Protein AF-A0A8H4SQF3-F1 (afdb_monomer)

Radius of gyration: 38.72 Å; Cα contacts (8 Å, |Δi|>4): 8; chains: 1; bounding box: 113×71×68 Å

Foldseek 3Di:
DDDDDDDDDPDPDDDDDDDPPPVVDPDDDPVNDPPDDVPPPPPPVQPDPNVRPDPDPVRVVVVVVVVVVVVVVVVVVVVVVVVVVVVCVVVVVVVVVVVPDPDDPPDDDDDDDDD

Structure (mmCIF, N/CA/C/O backbone):
data_AF-A0A8H4SQF3-F1
#
_entry.id   AF-A0A8H4SQF3-F1
#
loop_
_atom_site.group_PDB
_atom_site.id
_atom_site.type_symbol
_atom_site.label_atom_id
_atom_site.label_alt_id
_atom_site.label_comp_id
_atom_site.label_asym_id
_atom_site.label_entity_id
_atom_site.label_seq_id
_atom_site.pdbx_PDB_ins_code
_atom_site.Cartn_x
_atom_site.Cartn_y
_atom_site.Cartn_z
_atom_site.occupancy
_atom_site.B_iso_or_equiv
_atom_site.auth_seq_id
_atom_site.auth_comp_id
_atom_site.auth_asym_id
_atom_site.auth_atom_id
_atom_site.pdbx_PDB_model_num
ATOM 1 N N . MET A 1 1 ? 76.294 11.436 18.274 1.00 46.44 1 MET A N 1
ATOM 2 C CA . MET A 1 1 ? 75.102 11.194 17.430 1.00 46.44 1 MET A CA 1
ATOM 3 C C . MET A 1 1 ? 74.316 12.500 17.372 1.00 46.44 1 MET A C 1
ATOM 5 O O . MET A 1 1 ? 73.921 12.980 18.424 1.00 46.44 1 MET A O 1
ATOM 9 N N . LYS A 1 2 ? 74.222 13.162 16.209 1.00 46.69 2 LYS A N 1
ATOM 10 C CA . LYS A 1 2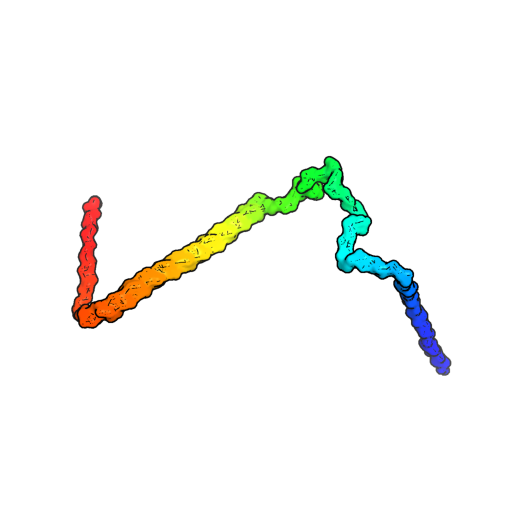 ? 73.543 14.468 16.072 1.00 46.69 2 LYS A CA 1
ATOM 11 C C . LYS A 1 2 ? 72.042 14.238 15.867 1.00 46.69 2 LYS A C 1
ATOM 13 O O . LYS A 1 2 ? 71.669 13.506 14.957 1.00 46.69 2 LYS A O 1
ATOM 18 N N . ALA A 1 3 ? 71.206 14.839 16.712 1.00 54.69 3 ALA A N 1
ATOM 19 C CA . ALA A 1 3 ? 69.753 14.772 16.592 1.00 54.69 3 ALA A CA 1
ATOM 20 C C . ALA A 1 3 ? 69.272 15.653 15.425 1.00 54.69 3 ALA A 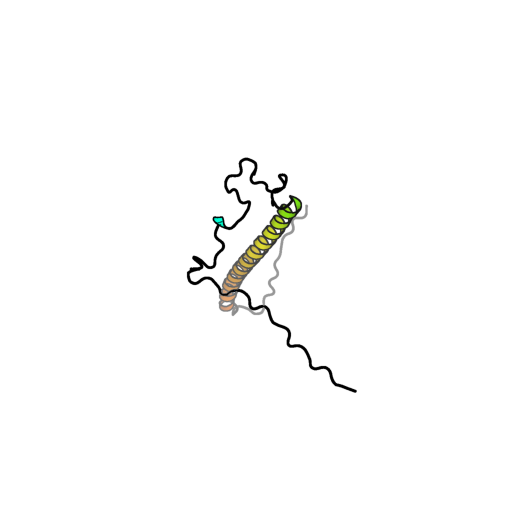C 1
ATOM 22 O O . ALA A 1 3 ? 69.630 16.827 15.340 1.00 54.69 3 ALA A O 1
ATOM 23 N N . VAL A 1 4 ? 68.483 15.072 14.520 1.00 59.03 4 VAL A N 1
ATOM 24 C CA . VAL A 1 4 ? 67.828 15.766 13.403 1.00 59.03 4 VAL A CA 1
ATOM 25 C C . VAL A 1 4 ? 66.557 16.435 13.928 1.00 59.03 4 VAL A C 1
ATOM 27 O O . VAL A 1 4 ? 65.732 15.791 14.572 1.00 59.03 4 VAL A O 1
ATOM 30 N N . SER A 1 5 ? 66.405 17.733 13.677 1.00 59.59 5 SER A N 1
ATOM 31 C CA . SER A 1 5 ? 65.213 18.506 14.031 1.00 59.59 5 SER A CA 1
ATOM 32 C C . SER A 1 5 ? 64.046 18.206 13.073 1.00 59.59 5 SER A C 1
ATOM 34 O O . SER A 1 5 ? 64.266 18.042 11.871 1.00 59.59 5 SER A O 1
ATOM 36 N N . PRO A 1 6 ? 62.789 18.143 13.554 1.00 57.38 6 PRO A N 1
ATOM 37 C CA . PRO A 1 6 ? 61.648 17.864 12.691 1.00 57.38 6 PRO A CA 1
ATOM 38 C C . PRO A 1 6 ? 61.307 19.084 11.824 1.00 57.38 6 PRO A C 1
ATOM 40 O O . PRO A 1 6 ? 61.033 20.178 12.320 1.00 57.38 6 PRO A O 1
ATOM 43 N N . THR A 1 7 ? 61.297 18.893 10.506 1.00 60.94 7 THR A N 1
ATOM 44 C CA . THR A 1 7 ? 60.885 19.906 9.530 1.00 60.94 7 THR A CA 1
ATOM 45 C C . THR A 1 7 ? 59.388 20.191 9.660 1.00 60.94 7 THR A C 1
ATOM 47 O O . THR A 1 7 ? 58.552 19.303 9.482 1.00 60.94 7 THR A O 1
ATOM 50 N N . LYS A 1 8 ? 59.038 21.444 9.960 1.00 57.16 8 LYS A N 1
ATOM 51 C CA . LYS A 1 8 ? 57.658 21.921 10.116 1.00 57.16 8 LYS A CA 1
ATOM 52 C C . LYS A 1 8 ? 56.911 21.798 8.780 1.00 57.16 8 LYS A C 1
ATOM 54 O O . LYS A 1 8 ? 57.189 22.539 7.841 1.00 57.16 8 LYS A O 1
ATOM 59 N N . SER A 1 9 ? 55.971 20.856 8.694 1.00 63.41 9 SER A N 1
ATOM 60 C CA . SER A 1 9 ? 55.082 20.688 7.537 1.00 63.41 9 SER A CA 1
ATOM 61 C C . SER A 1 9 ? 54.332 21.998 7.249 1.00 63.41 9 SER A C 1
ATOM 63 O O . SER A 1 9 ? 53.559 22.486 8.079 1.00 63.41 9 SER A O 1
ATOM 65 N N . ARG A 1 10 ? 54.585 22.597 6.076 1.00 64.88 10 ARG A N 1
ATOM 66 C CA . ARG A 1 10 ? 53.831 23.747 5.556 1.00 64.88 10 ARG A CA 1
ATOM 67 C C . ARG A 1 10 ? 52.421 23.275 5.208 1.00 64.88 10 ARG A C 1
ATOM 69 O O . ARG A 1 10 ? 52.194 22.756 4.118 1.00 64.88 10 ARG A O 1
ATOM 76 N N . ARG A 1 11 ? 51.466 23.491 6.116 1.00 65.88 11 ARG A N 1
ATOM 77 C CA . ARG A 1 11 ? 50.035 23.416 5.791 1.00 65.88 11 ARG A CA 1
ATOM 78 C C . ARG A 1 11 ? 49.769 24.397 4.647 1.00 65.88 11 ARG A C 1
ATOM 80 O O . ARG A 1 11 ? 49.956 25.600 4.824 1.00 65.88 11 ARG A O 1
ATOM 87 N N . LYS A 1 12 ? 49.395 23.892 3.468 1.00 65.25 12 LYS A N 1
ATOM 88 C CA . LYS A 1 12 ? 48.887 24.745 2.390 1.00 65.25 12 LYS A CA 1
ATOM 89 C C . LYS A 1 12 ? 47.548 25.305 2.868 1.00 65.25 12 LYS A C 1
ATOM 91 O O . LYS A 1 12 ? 46.601 24.547 3.033 1.00 65.25 12 LYS A O 1
ATOM 96 N N . GLN A 1 13 ? 47.518 26.597 3.176 1.00 68.88 13 GLN A N 1
ATOM 97 C CA . GLN A 1 13 ? 46.281 27.308 3.479 1.00 68.88 13 GLN A CA 1
ATOM 98 C C . GLN A 1 13 ? 45.498 27.441 2.171 1.00 68.88 13 GLN A C 1
ATOM 100 O O . GLN A 1 13 ? 46.072 27.828 1.150 1.00 68.88 13 GLN A O 1
ATOM 105 N N . SER A 1 14 ? 44.226 27.053 2.188 1.00 67.31 14 SER A N 1
ATOM 106 C CA . SER A 1 14 ? 43.300 27.283 1.079 1.00 67.31 14 SER A CA 1
ATOM 107 C C . SER A 1 14 ? 43.188 28.787 0.792 1.00 67.31 14 SER A C 1
ATOM 109 O O . SER A 1 14 ? 43.298 29.586 1.727 1.00 67.31 14 SER A O 1
ATOM 111 N N . PRO A 1 15 ? 43.008 29.193 -0.478 1.00 73.44 15 PRO A N 1
ATOM 112 C CA . PRO A 1 15 ? 42.844 30.600 -0.819 1.00 73.44 15 PRO A CA 1
ATOM 113 C C . PRO A 1 15 ? 41.616 31.185 -0.101 1.00 73.44 15 PRO A C 1
ATOM 115 O O . PRO A 1 15 ? 40.633 30.463 0.096 1.00 73.44 15 PRO A O 1
ATOM 118 N N . PRO A 1 16 ? 41.669 32.463 0.313 1.00 69.00 16 PRO A N 1
ATOM 119 C CA . PRO A 1 16 ? 40.549 33.105 0.983 1.00 69.00 16 PRO A CA 1
ATOM 120 C C . PRO A 1 16 ? 39.329 33.166 0.047 1.00 69.00 16 PRO A C 1
ATOM 122 O O . PRO A 1 16 ? 39.502 33.318 -1.169 1.00 69.00 16 PRO A O 1
ATOM 125 N N . PRO A 1 17 ? 38.104 33.029 0.584 1.00 64.31 17 PRO A N 1
ATOM 126 C CA . PRO A 1 17 ? 36.890 33.226 -0.198 1.00 64.31 17 PRO A CA 1
ATOM 127 C C . PRO A 1 17 ? 36.882 34.645 -0.779 1.00 64.31 17 PRO A C 1
ATOM 129 O O . PRO A 1 17 ? 37.356 35.585 -0.144 1.00 64.31 17 PRO A O 1
ATOM 132 N N . LYS A 1 18 ? 36.401 34.793 -2.016 1.00 69.94 18 LYS A N 1
ATOM 133 C CA . LYS A 1 18 ? 36.362 36.090 -2.697 1.00 69.94 18 LYS A CA 1
ATOM 134 C C . LYS A 1 18 ? 35.345 36.994 -1.997 1.00 69.94 18 LYS A C 1
ATOM 136 O O . LYS A 1 18 ? 34.173 36.629 -1.902 1.00 69.94 18 LYS A O 1
ATOM 141 N N . ASP A 1 19 ? 35.793 38.159 -1.537 1.00 59.69 19 ASP A N 1
ATOM 142 C CA . ASP A 1 19 ? 34.923 39.204 -0.998 1.00 59.69 19 ASP A CA 1
ATOM 143 C C . ASP A 1 19 ? 33.901 39.601 -2.073 1.00 59.69 19 ASP A C 1
ATOM 145 O O . ASP A 1 19 ? 34.266 40.114 -3.131 1.00 59.69 19 ASP A O 1
ATOM 149 N N . GLY A 1 20 ? 32.627 39.288 -1.830 1.00 56.91 20 GLY A N 1
ATOM 150 C CA . GLY A 1 20 ? 31.528 39.520 -2.773 1.00 56.91 20 GLY A CA 1
ATOM 151 C C . GLY A 1 20 ? 30.778 38.267 -3.226 1.00 56.91 20 GLY A C 1
ATOM 152 O O . GLY A 1 20 ? 29.819 38.398 -3.977 1.00 56.91 20 GLY A O 1
ATOM 153 N N . ALA A 1 21 ? 31.150 37.068 -2.763 1.00 58.06 21 ALA A N 1
ATOM 154 C CA . ALA A 1 21 ? 30.281 35.900 -2.886 1.00 58.06 21 ALA A CA 1
ATOM 155 C C . ALA A 1 21 ? 29.101 36.041 -1.910 1.00 58.06 21 ALA A C 1
ATOM 157 O O . ALA A 1 21 ? 29.087 35.460 -0.824 1.00 58.06 21 ALA A O 1
ATOM 158 N N . THR A 1 22 ? 28.112 36.855 -2.276 1.00 60.66 22 THR A N 1
ATOM 159 C CA . THR A 1 22 ? 26.746 36.635 -1.820 1.00 60.66 22 THR A CA 1
ATOM 160 C C . THR A 1 22 ? 26.398 35.222 -2.264 1.00 60.66 22 THR A C 1
ATOM 162 O O . THR A 1 22 ? 26.188 34.967 -3.445 1.00 60.66 22 THR A O 1
ATOM 165 N N . PHE A 1 23 ? 26.425 34.268 -1.332 1.00 61.34 23 PHE A N 1
ATOM 166 C CA . PHE A 1 23 ? 25.736 32.997 -1.515 1.00 61.34 23 PHE A CA 1
ATOM 167 C C . PHE A 1 23 ? 24.249 33.351 -1.574 1.00 61.34 23 PHE A C 1
ATOM 169 O O . PHE A 1 23 ? 23.558 33.355 -0.553 1.00 61.34 23 PHE A O 1
ATOM 176 N N . GLU A 1 24 ? 23.800 33.826 -2.735 1.00 64.75 24 GLU A N 1
ATOM 177 C CA . GLU A 1 24 ? 22.398 34.072 -2.999 1.00 64.75 24 GLU A CA 1
ATOM 178 C C . GLU A 1 24 ? 21.729 32.710 -2.924 1.00 64.75 24 GLU A C 1
ATOM 180 O O . GLU A 1 24 ? 21.852 31.889 -3.820 1.00 64.75 24 GLU A O 1
ATOM 185 N N . SER A 1 25 ? 21.097 32.469 -1.778 1.00 66.38 25 SER A N 1
ATOM 186 C CA . SER A 1 25 ? 20.443 31.230 -1.371 1.00 66.38 25 SER A CA 1
ATOM 187 C C . SER A 1 25 ? 21.373 30.078 -0.945 1.00 66.38 25 SER A C 1
ATOM 189 O O . SER A 1 25 ? 22.357 29.719 -1.577 1.00 66.38 25 SER A O 1
ATOM 191 N N . LEU A 1 26 ? 21.039 29.480 0.203 1.00 77.31 26 LEU A N 1
ATOM 192 C CA . LEU A 1 26 ? 21.687 28.282 0.759 1.00 77.31 26 LEU A CA 1
ATOM 193 C C . LEU A 1 26 ? 21.117 26.988 0.144 1.00 77.31 26 LEU A C 1
ATOM 195 O O . LEU A 1 26 ? 21.243 25.902 0.711 1.00 77.31 26 LEU A O 1
ATOM 199 N N . THR A 1 27 ? 20.403 27.133 -0.966 1.00 80.38 27 THR A N 1
ATOM 200 C CA . THR A 1 27 ? 19.692 26.085 -1.688 1.00 80.38 27 THR A CA 1
ATOM 201 C C . THR A 1 27 ? 20.337 25.930 -3.051 1.00 80.38 27 THR A C 1
ATOM 203 O O . THR A 1 27 ? 20.832 26.901 -3.604 1.00 80.38 27 THR A O 1
ATOM 206 N N . TRP A 1 28 ? 20.338 24.710 -3.578 1.00 82.50 28 TRP A N 1
ATOM 207 C CA . TRP A 1 28 ? 20.844 24.450 -4.921 1.00 82.50 28 TRP A CA 1
ATOM 208 C C . TRP A 1 28 ? 19.989 25.202 -5.944 1.00 82.50 28 TRP A C 1
ATOM 210 O O . TRP A 1 28 ? 18.763 25.068 -5.916 1.00 82.50 28 TRP A O 1
ATOM 220 N N . ASP A 1 29 ? 20.634 25.982 -6.808 1.00 81.06 29 ASP A N 1
ATOM 221 C CA . ASP A 1 29 ? 19.986 26.654 -7.935 1.00 81.06 29 ASP A CA 1
ATOM 222 C C . ASP A 1 29 ? 19.851 25.668 -9.114 1.00 81.06 29 ASP A C 1
ATOM 224 O O . ASP A 1 29 ? 20.699 24.796 -9.321 1.00 81.06 29 ASP A O 1
ATOM 228 N N . GLU A 1 30 ? 18.773 25.774 -9.892 1.00 74.19 30 GLU A N 1
ATOM 229 C CA . GLU A 1 30 ? 18.528 24.901 -11.050 1.00 74.19 30 GLU A CA 1
ATOM 230 C C . GLU A 1 30 ? 19.616 25.059 -12.122 1.00 74.19 30 GLU A C 1
ATOM 232 O O . GLU A 1 30 ? 19.979 24.089 -12.788 1.00 74.1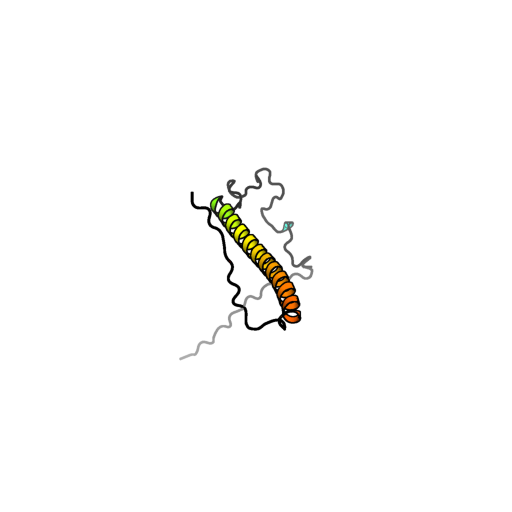9 30 GLU A O 1
ATOM 237 N N . SER A 1 31 ? 20.194 26.258 -12.238 1.00 77.94 31 SER A N 1
ATOM 238 C CA . SER A 1 31 ? 21.289 26.556 -13.167 1.00 77.94 31 SER A CA 1
ATOM 239 C C . SER A 1 31 ? 22.621 25.883 -12.801 1.00 77.94 31 SER A C 1
ATOM 241 O O . SER A 1 31 ? 23.504 25.758 -13.653 1.00 77.94 31 SER A O 1
ATOM 243 N N . GLU A 1 32 ? 22.767 25.403 -11.563 1.00 80.19 32 GLU A N 1
ATOM 244 C CA . GLU A 1 32 ? 23.955 24.687 -11.087 1.00 80.19 32 GLU A CA 1
ATOM 245 C C . GLU A 1 32 ? 23.913 23.181 -11.407 1.00 80.19 32 GLU A C 1
ATOM 247 O O . GLU A 1 32 ? 24.943 22.498 -11.356 1.00 80.19 32 GLU A O 1
ATOM 252 N N . ILE A 1 33 ? 22.748 22.635 -11.778 1.00 78.38 33 ILE A N 1
ATOM 253 C CA . ILE A 1 33 ? 22.609 21.217 -12.120 1.00 78.38 33 ILE A CA 1
ATOM 254 C C . ILE A 1 33 ? 23.090 20.988 -13.557 1.00 78.38 33 ILE A C 1
ATOM 256 O O . ILE A 1 33 ? 22.384 21.199 -14.541 1.00 78.38 33 ILE A O 1
ATOM 260 N N . THR A 1 34 ? 24.319 20.491 -13.690 1.00 80.56 34 THR A N 1
ATOM 261 C CA . THR A 1 34 ? 24.859 20.081 -14.992 1.00 80.56 34 THR A CA 1
ATOM 262 C C . THR A 1 34 ? 24.091 18.868 -15.531 1.00 80.56 34 THR A C 1
ATOM 264 O O . THR A 1 34 ? 24.061 17.821 -14.887 1.00 80.56 34 THR A O 1
ATOM 267 N N . GLY A 1 35 ? 23.523 18.988 -16.735 1.00 73.62 35 GLY A N 1
ATOM 268 C CA . GLY A 1 35 ? 22.864 17.880 -17.440 1.00 73.62 35 GLY A CA 1
ATOM 269 C C . GLY A 1 35 ? 21.368 17.715 -17.159 1.00 73.62 35 GLY A C 1
ATOM 270 O O . GLY A 1 35 ? 20.821 16.667 -17.488 1.00 73.62 35 GLY A O 1
ATOM 271 N N . HIS A 1 36 ? 20.710 18.714 -16.566 1.00 69.44 36 HIS A N 1
ATOM 272 C CA . HIS A 1 36 ? 19.252 18.749 -16.475 1.00 69.44 36 HIS A CA 1
ATOM 273 C C . HIS A 1 36 ? 18.670 19.576 -17.623 1.00 69.44 36 HIS A C 1
ATOM 275 O O . HIS A 1 36 ? 18.918 20.775 -17.718 1.00 69.44 36 HIS A O 1
ATOM 281 N N . ASP A 1 37 ? 17.897 18.928 -18.488 1.00 72.25 37 ASP A N 1
ATOM 282 C CA . ASP A 1 37 ? 17.011 19.594 -19.434 1.00 72.25 37 ASP A CA 1
ATOM 283 C C . ASP A 1 37 ? 15.579 19.304 -18.983 1.00 72.25 37 ASP A C 1
ATOM 285 O O . ASP A 1 37 ? 15.102 18.173 -19.058 1.00 72.25 37 ASP A O 1
ATOM 289 N N . SER A 1 38 ? 14.902 20.317 -18.443 1.00 71.31 38 SER A N 1
ATOM 290 C CA . SER A 1 38 ? 13.530 20.173 -17.947 1.00 71.31 38 SER A CA 1
ATOM 291 C C . SER A 1 38 ? 12.526 19.881 -19.069 1.00 71.31 38 SER A C 1
ATOM 293 O O . SER A 1 38 ? 11.380 19.539 -18.784 1.00 71.31 38 SER A O 1
ATOM 295 N N . THR A 1 39 ? 12.937 20.031 -20.334 1.00 70.69 39 THR A N 1
ATOM 296 C CA . THR A 1 39 ? 12.113 19.770 -21.520 1.00 70.69 39 THR A CA 1
ATOM 297 C C . THR A 1 39 ? 12.852 18.876 -22.521 1.00 70.69 39 THR A C 1
ATOM 299 O O . THR A 1 39 ? 12.751 19.103 -23.726 1.00 70.69 39 THR A O 1
ATOM 302 N N . ASP A 1 40 ? 13.597 17.868 -22.049 1.00 73.81 40 ASP A N 1
ATOM 303 C CA . ASP A 1 40 ? 14.275 16.922 -22.943 1.00 73.81 40 ASP A CA 1
ATOM 304 C C . ASP A 1 40 ? 13.241 16.191 -23.830 1.00 73.81 40 ASP A C 1
ATOM 306 O O . ASP A 1 40 ? 12.411 15.435 -23.320 1.00 73.81 40 ASP A O 1
ATOM 310 N N . PRO A 1 41 ? 13.268 16.372 -25.165 1.00 75.00 41 PRO A N 1
ATOM 311 C CA . PRO A 1 41 ? 12.336 15.708 -26.075 1.00 75.00 41 PRO A CA 1
ATOM 312 C C . PRO A 1 41 ? 12.554 14.190 -26.175 1.00 75.00 41 PRO A C 1
ATOM 314 O O . PRO A 1 41 ? 11.707 13.496 -26.742 1.00 75.00 41 PRO A O 1
ATOM 317 N N . ASN A 1 42 ? 13.679 13.675 -25.669 1.00 67.75 42 ASN A N 1
ATOM 318 C CA . ASN A 1 42 ? 13.970 12.244 -25.582 1.00 67.75 42 ASN A CA 1
ATOM 319 C C . ASN A 1 42 ? 13.635 11.651 -24.205 1.00 67.75 42 ASN A C 1
ATOM 321 O O . ASN A 1 42 ? 13.656 10.426 -24.069 1.00 67.75 42 ASN A O 1
ATOM 325 N N . ASP A 1 43 ? 13.328 12.482 -23.203 1.00 70.50 43 ASP A N 1
ATOM 326 C CA . ASP A 1 43 ? 12.833 12.025 -21.908 1.00 70.50 43 ASP A CA 1
ATOM 327 C C . ASP A 1 43 ? 11.336 11.727 -22.038 1.00 70.50 43 ASP A C 1
ATOM 329 O O . ASP A 1 43 ? 10.476 12.608 -22.051 1.00 70.50 43 ASP A O 1
ATOM 333 N N . ASP A 1 44 ? 11.009 10.442 -22.160 1.00 70.06 44 ASP A N 1
ATOM 334 C CA . ASP A 1 44 ? 9.633 9.950 -22.225 1.00 70.06 44 ASP A CA 1
ATOM 335 C C . ASP A 1 44 ? 8.881 10.097 -20.885 1.00 70.06 44 ASP A C 1
ATOM 337 O O . ASP A 1 44 ? 7.707 9.723 -20.779 1.00 70.06 44 ASP A O 1
ATOM 341 N N . GLY A 1 45 ? 9.539 10.633 -19.847 1.00 69.69 45 GLY A N 1
ATOM 342 C CA . GLY A 1 45 ? 9.008 10.763 -18.495 1.00 69.69 45 GLY A CA 1
ATOM 343 C C . GLY A 1 45 ? 8.883 9.417 -17.775 1.00 69.69 45 GLY A C 1
ATOM 344 O O . GLY A 1 45 ? 8.306 9.341 -16.684 1.00 69.69 45 GLY A O 1
ATOM 345 N N . TYR A 1 46 ? 9.407 8.340 -18.371 1.00 66.00 46 TYR A N 1
ATOM 346 C CA . TYR A 1 46 ? 9.488 7.009 -17.783 1.00 66.00 46 TYR A CA 1
ATOM 347 C C . TYR A 1 46 ? 10.897 6.704 -17.245 1.00 66.00 46 TYR A C 1
ATOM 349 O O . TYR A 1 46 ? 11.095 5.644 -16.666 1.00 66.00 46 TYR A O 1
ATOM 357 N N . GLY A 1 47 ? 11.863 7.623 -17.309 1.00 66.56 47 GLY A N 1
ATOM 358 C CA . GLY A 1 47 ? 13.190 7.437 -16.709 1.00 66.56 47 GLY A CA 1
ATOM 359 C C . GLY A 1 47 ? 14.103 6.490 -17.498 1.00 66.56 47 GLY A C 1
ATOM 360 O O . GLY A 1 47 ? 13.864 6.192 -18.665 1.00 66.56 47 GLY A O 1
ATOM 361 N N . ILE A 1 48 ? 15.191 6.017 -16.870 1.00 58.25 48 ILE A N 1
ATOM 362 C CA . ILE A 1 48 ? 16.249 5.242 -17.547 1.00 58.25 48 ILE A CA 1
ATOM 363 C C . ILE A 1 48 ? 15.649 4.017 -18.273 1.00 58.25 48 ILE A C 1
ATOM 365 O O . ILE A 1 48 ? 15.163 3.075 -17.644 1.00 58.25 48 ILE A O 1
ATOM 369 N N . ASN A 1 49 ? 15.729 4.022 -19.609 1.00 57.97 49 ASN A N 1
ATOM 370 C CA . ASN A 1 49 ? 15.298 2.952 -20.523 1.00 57.97 49 ASN A CA 1
ATOM 371 C C . ASN A 1 49 ? 13.790 2.606 -20.499 1.00 57.97 49 ASN A C 1
ATOM 373 O O . ASN A 1 49 ? 13.430 1.452 -20.740 1.00 57.97 49 ASN A O 1
ATOM 377 N N . GLY A 1 50 ? 12.903 3.553 -20.173 1.00 59.28 50 GLY A N 1
ATOM 378 C CA . GLY A 1 50 ? 11.452 3.311 -20.137 1.00 59.28 50 GLY A CA 1
ATOM 379 C C . GLY A 1 50 ? 10.982 2.468 -18.939 1.00 59.28 50 GLY A C 1
ATOM 380 O O . GLY A 1 50 ? 9.801 2.118 -18.827 1.00 59.28 50 GLY A O 1
ATOM 381 N N . ILE A 1 51 ? 11.885 2.145 -18.005 1.00 59.62 51 ILE A N 1
ATOM 382 C CA . ILE A 1 51 ? 11.534 1.557 -16.712 1.00 59.62 51 ILE A CA 1
ATOM 383 C C . ILE A 1 51 ? 11.177 2.708 -15.778 1.00 59.62 51 ILE A C 1
ATOM 385 O O . ILE A 1 51 ? 11.976 3.144 -14.948 1.00 59.62 51 ILE A O 1
ATOM 389 N N . GLY A 1 52 ? 9.926 3.163 -15.904 1.00 56.84 52 GLY A N 1
ATOM 390 C CA . GLY A 1 52 ? 9.313 4.060 -14.930 1.00 56.84 52 GLY A CA 1
ATOM 391 C C . GLY A 1 52 ? 9.576 3.523 -13.538 1.00 56.84 52 GLY A C 1
ATOM 392 O O . GLY A 1 52 ? 9.397 2.326 -13.304 1.00 56.84 52 GLY A O 1
ATOM 393 N N . PHE A 1 53 ? 9.934 4.389 -12.590 1.00 64.69 53 PHE A N 1
ATOM 394 C CA . PHE A 1 53 ? 9.989 4.064 -11.160 1.00 64.69 53 PHE A CA 1
ATOM 395 C C . PHE A 1 53 ? 8.566 3.817 -10.605 1.00 64.69 53 PHE A C 1
ATOM 397 O O . PHE A 1 53 ? 8.144 4.341 -9.577 1.00 64.69 53 PHE A O 1
ATOM 404 N N . ARG A 1 54 ? 7.757 3.040 -11.328 1.00 68.75 54 ARG A N 1
ATOM 405 C CA . ARG A 1 54 ? 6.485 2.505 -10.890 1.00 68.75 54 ARG A CA 1
ATOM 406 C C . ARG A 1 54 ? 6.804 1.249 -10.088 1.00 68.75 54 ARG A C 1
ATOM 408 O O . ARG A 1 54 ? 7.617 0.433 -10.524 1.00 68.75 54 ARG A O 1
ATOM 415 N N . PRO A 1 55 ? 6.180 1.061 -8.916 1.00 72.56 55 PRO A N 1
ATOM 416 C CA . PRO A 1 55 ? 6.307 -0.199 -8.209 1.00 72.56 55 PRO A CA 1
ATOM 417 C C . PRO A 1 55 ? 5.923 -1.329 -9.166 1.00 72.56 55 PRO A C 1
ATOM 419 O O . PRO A 1 55 ? 4.869 -1.266 -9.803 1.00 72.56 55 PRO A O 1
ATOM 422 N N . THR A 1 56 ? 6.770 -2.356 -9.257 1.00 84.50 56 THR A N 1
ATOM 423 C CA . THR A 1 56 ? 6.463 -3.585 -9.996 1.00 84.50 56 THR A CA 1
ATOM 424 C C . THR A 1 56 ? 5.064 -4.064 -9.613 1.00 84.50 56 THR A C 1
ATOM 426 O O . THR A 1 56 ? 4.654 -3.883 -8.464 1.00 84.50 56 THR A O 1
ATOM 429 N N . ALA A 1 57 ? 4.328 -4.704 -10.525 1.00 83.69 57 ALA A N 1
ATOM 430 C CA . ALA A 1 57 ? 2.954 -5.149 -10.263 1.00 83.69 57 ALA A CA 1
ATOM 431 C C . ALA A 1 57 ? 2.807 -5.905 -8.923 1.00 83.69 57 ALA A C 1
ATOM 433 O O . ALA A 1 57 ? 1.870 -5.656 -8.165 1.00 83.69 57 ALA A O 1
ATOM 434 N N . ALA A 1 58 ? 3.795 -6.738 -8.573 1.00 85.75 58 ALA A N 1
ATOM 435 C CA . ALA A 1 58 ? 3.872 -7.419 -7.281 1.00 85.75 58 ALA A CA 1
ATOM 436 C C . ALA A 1 58 ? 3.946 -6.454 -6.078 1.00 85.75 58 ALA A C 1
ATOM 438 O O . ALA A 1 58 ? 3.228 -6.624 -5.094 1.00 85.75 58 ALA A O 1
ATOM 439 N N . ILE A 1 59 ? 4.773 -5.409 -6.164 1.00 86.12 59 ILE A N 1
ATOM 440 C CA . ILE A 1 59 ? 4.934 -4.382 -5.123 1.00 86.12 59 ILE A CA 1
ATOM 441 C C . ILE A 1 59 ? 3.662 -3.534 -5.003 1.00 86.12 59 ILE A C 1
ATOM 443 O O . ILE A 1 59 ? 3.215 -3.240 -3.893 1.00 86.12 59 ILE A O 1
ATOM 447 N N . ALA A 1 60 ? 3.049 -3.158 -6.128 1.00 87.06 60 ALA A N 1
ATOM 448 C CA . ALA A 1 60 ? 1.789 -2.417 -6.135 1.00 87.06 60 ALA A CA 1
ATOM 449 C C . ALA A 1 60 ? 0.664 -3.221 -5.459 1.00 87.06 60 ALA A C 1
ATOM 451 O O . ALA A 1 60 ? -0.066 -2.693 -4.614 1.00 87.06 60 ALA A O 1
ATOM 452 N N . TRP A 1 61 ? 0.573 -4.518 -5.766 1.00 91.94 61 TRP A N 1
ATOM 453 C CA . TRP A 1 61 ? -0.397 -5.421 -5.154 1.00 91.94 61 TRP A CA 1
ATOM 454 C C . TRP A 1 61 ? -0.148 -5.611 -3.653 1.00 91.94 61 TRP A C 1
ATOM 456 O O . TRP A 1 61 ? -1.077 -5.467 -2.855 1.00 91.94 61 TRP A O 1
ATOM 466 N N . ALA A 1 62 ? 1.106 -5.827 -3.243 1.00 94.06 62 ALA A N 1
ATOM 467 C CA . ALA A 1 62 ? 1.479 -5.954 -1.834 1.00 94.06 62 ALA A CA 1
ATOM 468 C C . ALA A 1 62 ? 1.112 -4.700 -1.018 1.00 94.06 62 ALA A C 1
ATOM 470 O O . ALA A 1 62 ? 0.540 -4.806 0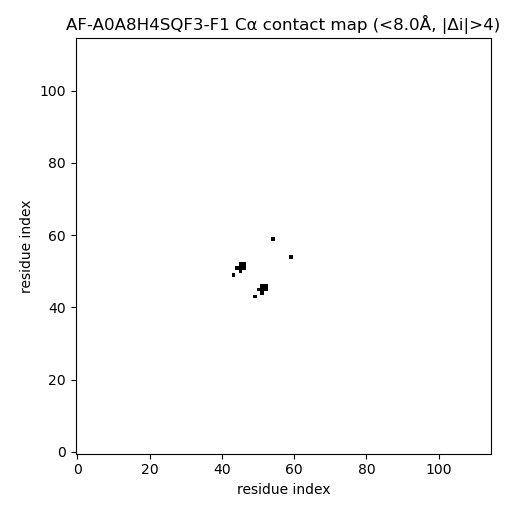.070 1.00 94.06 62 ALA A O 1
ATOM 471 N N . ARG A 1 63 ? 1.359 -3.502 -1.568 1.00 93.19 63 ARG A N 1
ATOM 472 C CA . ARG A 1 63 ? 0.948 -2.228 -0.951 1.00 93.19 63 ARG A CA 1
ATOM 473 C C . ARG A 1 63 ? -0.571 -2.110 -0.826 1.00 93.19 63 ARG A C 1
ATOM 475 O O . ARG A 1 63 ? -1.065 -1.635 0.196 1.00 93.19 63 ARG A O 1
ATOM 482 N N . SER A 1 64 ? -1.319 -2.561 -1.834 1.00 91.56 64 SER A N 1
ATOM 483 C CA . SER A 1 64 ? -2.786 -2.564 -1.794 1.00 91.56 64 SER A CA 1
ATOM 484 C C . SER A 1 64 ? -3.323 -3.490 -0.697 1.00 91.56 64 SER A C 1
ATOM 486 O O . SER A 1 64 ? -4.179 -3.086 0.089 1.00 91.56 64 SER A O 1
ATOM 488 N N . GLN A 1 65 ? -2.750 -4.690 -0.559 1.00 95.06 65 GLN A N 1
ATOM 489 C CA . GLN A 1 65 ? -3.099 -5.635 0.507 1.00 95.06 65 GLN A CA 1
ATOM 490 C C . GLN A 1 65 ? -2.829 -5.065 1.906 1.00 95.06 65 GLN A C 1
ATOM 492 O O . GLN A 1 65 ? -3.682 -5.150 2.789 1.00 95.06 65 GLN A O 1
ATOM 497 N N . GLN A 1 66 ? -1.672 -4.433 2.119 1.00 94.62 66 GLN A N 1
ATOM 498 C CA . GLN A 1 66 ? -1.358 -3.779 3.395 1.00 94.62 66 GLN A CA 1
ATOM 499 C C . GLN A 1 66 ? -2.335 -2.641 3.712 1.00 94.62 66 GLN A C 1
ATOM 501 O O . GLN A 1 66 ? -2.812 -2.535 4.842 1.00 94.62 66 GLN A O 1
ATOM 506 N N . ARG A 1 67 ? -2.692 -1.830 2.708 1.00 95.56 67 ARG A N 1
ATOM 507 C CA . ARG A 1 67 ? -3.689 -0.764 2.864 1.00 95.56 67 ARG A CA 1
ATOM 508 C C . ARG A 1 67 ? -5.060 -1.325 3.246 1.00 95.56 67 ARG A C 1
ATOM 510 O O . ARG A 1 67 ? -5.695 -0.797 4.153 1.00 95.56 67 ARG A O 1
ATOM 517 N N . GLN A 1 68 ? -5.508 -2.397 2.592 1.00 95.31 68 GLN A N 1
ATOM 518 C CA . GLN A 1 68 ? -6.773 -3.058 2.931 1.00 95.31 68 GLN A CA 1
ATOM 519 C C . GLN A 1 68 ? -6.783 -3.550 4.383 1.00 95.31 68 GLN A C 1
ATOM 521 O O . GLN A 1 68 ? -7.768 -3.324 5.086 1.00 95.31 68 GLN A O 1
ATOM 526 N N . LYS A 1 69 ? -5.679 -4.150 4.853 1.00 95.94 69 LYS A N 1
ATOM 527 C CA . LYS A 1 69 ? -5.531 -4.587 6.250 1.00 95.94 69 LYS A CA 1
ATOM 528 C C . LYS A 1 69 ? -5.636 -3.420 7.231 1.00 95.94 69 LYS A C 1
ATOM 530 O O . LYS A 1 69 ? -6.461 -3.483 8.135 1.00 95.94 69 LYS A O 1
ATOM 535 N N . GLN A 1 70 ? -4.900 -2.328 7.004 1.00 95.00 70 GLN A N 1
ATOM 536 C CA . GLN A 1 70 ? -4.971 -1.140 7.867 1.00 95.00 70 GLN A CA 1
ATOM 537 C C . GLN A 1 70 ? -6.386 -0.559 7.946 1.00 95.00 70 GLN A C 1
ATOM 539 O O . GLN A 1 70 ? -6.881 -0.254 9.030 1.00 95.00 70 GLN A O 1
ATOM 544 N N . VAL A 1 71 ? -7.067 -0.430 6.804 1.00 95.81 71 VAL A N 1
ATOM 545 C CA . VAL A 1 71 ? -8.437 0.097 6.769 1.00 95.81 71 VAL A CA 1
ATOM 546 C C . VAL A 1 71 ? -9.405 -0.843 7.491 1.00 95.81 71 VAL A C 1
ATOM 548 O O . VAL A 1 71 ? -10.286 -0.375 8.209 1.00 95.81 71 VAL A O 1
ATOM 551 N N . ALA A 1 72 ? -9.255 -2.158 7.326 1.00 95.69 72 ALA A N 1
ATOM 552 C CA . ALA A 1 72 ? -10.082 -3.140 8.019 1.00 95.69 72 ALA A CA 1
ATOM 553 C C . ALA A 1 72 ? -9.875 -3.094 9.542 1.00 95.69 72 ALA A C 1
ATOM 555 O O . ALA A 1 72 ? -10.851 -3.103 10.291 1.00 95.69 72 ALA A O 1
ATOM 556 N N . GLU A 1 73 ? -8.627 -2.992 10.003 1.00 94.25 73 GLU A N 1
ATOM 557 C CA . GLU A 1 73 ? -8.287 -2.846 11.422 1.00 94.25 73 GLU A CA 1
ATOM 558 C C . GLU A 1 73 ? -8.874 -1.565 12.022 1.00 94.25 73 GLU A C 1
ATOM 560 O O . GLU A 1 73 ? -9.495 -1.610 13.086 1.00 94.25 73 GLU A O 1
ATOM 565 N N . TRP A 1 74 ? -8.742 -0.438 11.317 1.00 93.81 74 TRP A N 1
ATOM 566 C CA . TRP A 1 74 ? -9.321 0.838 11.735 1.00 93.81 74 TRP A CA 1
ATOM 567 C C . TRP A 1 74 ? -10.849 0.758 11.852 1.00 93.81 74 TRP A C 1
ATOM 569 O O . TRP A 1 74 ? -11.405 1.079 12.903 1.00 93.81 74 TRP A O 1
ATOM 579 N N . LYS A 1 75 ? -11.525 0.217 10.828 1.00 93.12 75 LYS A N 1
ATOM 580 C CA . LYS A 1 75 ? -12.981 -0.001 10.854 1.00 93.12 75 LYS A CA 1
ATOM 581 C C . LYS A 1 75 ? -13.412 -0.937 11.980 1.00 93.12 75 LYS A C 1
ATOM 583 O O . LYS A 1 75 ? -14.476 -0.749 12.561 1.00 93.12 75 LYS A O 1
ATOM 588 N N . ASN A 1 76 ? -12.620 -1.963 12.291 1.00 92.44 76 ASN A N 1
ATOM 589 C CA . ASN A 1 76 ? -12.934 -2.886 13.379 1.00 92.44 76 ASN A CA 1
ATOM 590 C C . ASN A 1 76 ? -12.845 -2.188 14.742 1.00 92.44 76 ASN A C 1
ATOM 592 O O . ASN A 1 76 ? -13.733 -2.368 15.574 1.00 92.44 76 ASN A O 1
ATOM 596 N N . ARG A 1 77 ? -11.832 -1.336 14.948 1.00 90.44 77 ARG A N 1
ATOM 597 C CA . ARG A 1 77 ? -11.711 -0.519 16.163 1.00 90.44 77 ARG A CA 1
ATOM 598 C C . ARG A 1 77 ? -12.926 0.390 16.344 1.00 90.44 77 ARG A C 1
ATOM 600 O O . ARG A 1 77 ? -13.591 0.305 17.372 1.00 90.44 77 ARG A O 1
ATOM 607 N N . GLU A 1 78 ? -13.290 1.139 15.308 1.00 91.62 78 GLU A N 1
ATOM 608 C CA . GLU A 1 78 ? -14.464 2.018 15.332 1.00 91.62 78 GLU A CA 1
ATOM 609 C C . GLU A 1 78 ? -15.767 1.226 15.570 1.00 91.62 78 GLU A C 1
ATOM 611 O O . GLU A 1 78 ? -16.602 1.579 16.407 1.00 91.62 78 GLU A O 1
ATOM 616 N N . ALA A 1 79 ? -15.933 0.081 14.898 1.00 89.12 79 ALA A N 1
ATOM 617 C CA . ALA A 1 79 ? -17.099 -0.777 15.078 1.00 89.12 79 ALA A CA 1
ATOM 618 C C . ALA A 1 79 ? -17.166 -1.400 16.481 1.00 89.12 79 ALA A C 1
ATOM 620 O O . ALA A 1 79 ? -18.261 -1.634 17.003 1.00 89.12 79 ALA A O 1
ATOM 621 N N . ARG A 1 80 ? -16.019 -1.711 17.093 1.00 88.19 80 ARG A N 1
ATOM 622 C CA . ARG A 1 80 ? -15.929 -2.218 18.465 1.00 88.19 80 ARG A CA 1
ATOM 623 C C . ARG A 1 80 ? -16.327 -1.136 19.464 1.00 88.19 80 ARG A C 1
ATOM 625 O O . ARG A 1 80 ? -17.201 -1.410 20.279 1.00 88.19 80 ARG A O 1
ATOM 632 N N . GLU A 1 81 ? -15.802 0.077 19.336 1.00 86.69 81 GLU A N 1
ATOM 633 C CA . GLU A 1 81 ? -16.177 1.222 20.180 1.00 86.69 81 GLU A CA 1
ATOM 634 C C . GLU A 1 81 ? -17.673 1.550 20.055 1.00 86.69 81 GLU A C 1
ATOM 636 O O . GLU A 1 81 ? -18.372 1.732 21.051 1.00 86.69 81 GLU A O 1
ATOM 641 N N . ALA A 1 82 ? -18.231 1.513 18.841 1.00 86.88 82 ALA A N 1
ATOM 642 C CA . ALA A 1 82 ? -19.666 1.700 18.635 1.00 86.88 82 ALA A CA 1
ATOM 643 C C . ALA A 1 82 ? -20.515 0.591 19.287 1.00 86.88 82 ALA A C 1
ATOM 645 O O . ALA A 1 82 ? -21.619 0.850 19.775 1.00 86.88 82 ALA A O 1
ATOM 646 N N . ARG A 1 83 ? -20.045 -0.666 19.287 1.00 83.69 83 ARG A N 1
ATOM 647 C CA . ARG A 1 83 ? -20.712 -1.770 20.003 1.00 83.69 83 ARG A CA 1
ATOM 648 C C . ARG A 1 83 ? -20.596 -1.605 21.511 1.00 83.69 83 ARG A C 1
ATOM 650 O O . ARG A 1 83 ? -21.596 -1.803 22.194 1.00 83.69 83 ARG A O 1
ATOM 657 N N . GLU A 1 84 ? -19.432 -1.211 22.004 1.00 82.56 84 GLU A N 1
ATOM 658 C CA . GLU A 1 84 ? -19.179 -0.966 23.420 1.00 82.56 84 GLU A CA 1
ATOM 659 C C . GLU A 1 84 ? -20.042 0.176 23.946 1.00 82.56 84 GLU A C 1
ATOM 661 O O . GLU A 1 84 ? -20.780 -0.037 24.894 1.00 82.56 84 GLU A O 1
ATOM 666 N N . LYS A 1 85 ? -20.125 1.311 23.245 1.00 84.44 85 LYS A N 1
ATOM 667 C CA . LYS A 1 85 ? -21.035 2.415 23.591 1.00 84.44 85 LYS A CA 1
ATOM 668 C C . LYS A 1 85 ? -22.505 1.987 23.627 1.00 84.44 85 LYS A C 1
ATOM 670 O O . LYS A 1 85 ? -23.287 2.456 24.453 1.00 84.44 85 LYS A O 1
ATOM 675 N N . ARG A 1 86 ? -22.927 1.087 22.726 1.00 82.31 86 ARG A N 1
ATOM 676 C CA . ARG A 1 86 ? -24.280 0.496 22.788 1.00 82.31 86 ARG A CA 1
ATOM 677 C C . ARG A 1 86 ? -24.434 -0.437 23.988 1.00 82.31 86 ARG A C 1
ATOM 679 O O . ARG A 1 86 ? -25.510 -0.445 24.580 1.00 82.31 86 ARG A O 1
ATOM 686 N N . ARG A 1 87 ? -23.408 -1.227 24.317 1.00 84.00 87 ARG A N 1
ATOM 687 C CA . ARG A 1 87 ? -23.396 -2.107 25.490 1.00 84.00 87 ARG A CA 1
ATOM 688 C C . ARG A 1 87 ? -23.437 -1.287 26.773 1.00 84.00 87 ARG A C 1
ATOM 690 O O . ARG A 1 87 ? -24.322 -1.543 27.566 1.00 84.00 87 ARG A O 1
ATOM 697 N N . GLU A 1 88 ? -22.596 -0.274 26.920 1.00 78.44 88 GLU A N 1
ATOM 698 C CA . GLU A 1 88 ? -22.573 0.652 28.054 1.00 78.44 88 GLU A CA 1
ATOM 699 C C . GLU A 1 88 ? -23.933 1.329 28.239 1.00 78.44 88 GLU A C 1
ATOM 701 O O . GLU A 1 88 ? -24.466 1.348 29.338 1.00 78.44 88 GLU A O 1
ATOM 706 N N . ARG A 1 89 ? -24.576 1.792 27.159 1.00 80.19 89 ARG A N 1
ATOM 707 C CA . ARG A 1 89 ? -25.924 2.373 27.259 1.00 80.19 89 ARG A CA 1
ATOM 708 C C . ARG A 1 89 ? -26.977 1.353 27.713 1.00 80.19 89 ARG A C 1
ATOM 710 O O . ARG A 1 89 ? -27.943 1.727 28.370 1.00 80.19 89 ARG A O 1
ATOM 717 N N . ARG A 1 90 ? -26.813 0.071 27.363 1.00 78.94 90 ARG A N 1
ATOM 718 C CA . ARG A 1 90 ? -27.681 -1.016 27.847 1.00 78.94 90 ARG A CA 1
ATOM 719 C C . ARG A 1 90 ? -27.363 -1.393 29.291 1.00 78.94 90 ARG A C 1
ATOM 721 O O . ARG A 1 90 ? -28.300 -1.570 30.054 1.00 78.94 90 ARG A O 1
ATOM 728 N N . GLU A 1 91 ? -26.087 -1.487 29.655 1.00 75.06 91 GLU A N 1
ATOM 729 C CA . GLU A 1 91 ? -25.628 -1.843 31.000 1.00 75.06 91 GLU A CA 1
ATOM 730 C C . GLU A 1 91 ? -25.923 -0.734 32.008 1.00 75.06 91 GLU A C 1
ATOM 732 O O . GLU A 1 91 ? -26.495 -1.008 33.053 1.00 75.06 91 GLU A O 1
ATOM 737 N N . GLY A 1 92 ? -25.668 0.529 31.671 1.00 62.31 92 GLY A N 1
ATOM 738 C CA . GLY A 1 92 ? -26.051 1.680 32.489 1.00 62.31 92 GLY A CA 1
ATOM 739 C C . GLY A 1 92 ? -27.567 1.787 32.679 1.00 62.31 92 GLY A C 1
ATOM 740 O O . GLY A 1 92 ? -28.021 2.124 33.764 1.00 62.31 92 GLY A O 1
ATOM 741 N N . ALA A 1 93 ? -28.368 1.416 31.672 1.00 58.38 93 ALA A N 1
ATOM 742 C CA . ALA A 1 93 ? -29.822 1.316 31.817 1.00 58.38 93 ALA A CA 1
ATOM 743 C C . ALA A 1 93 ? -30.276 0.054 32.580 1.00 58.38 93 ALA A C 1
ATOM 745 O O . ALA A 1 93 ? -31.358 0.059 33.167 1.00 58.38 93 ALA A O 1
ATOM 746 N N . SER A 1 94 ? -29.482 -1.025 32.580 1.00 54.81 94 SER A N 1
ATOM 747 C CA . SER A 1 94 ? -29.772 -2.237 33.351 1.00 54.81 94 SER A CA 1
ATOM 748 C C . SER A 1 94 ? -29.316 -2.144 34.801 1.00 54.81 94 SER A C 1
ATOM 750 O O . SER A 1 94 ? -29.951 -2.770 35.632 1.00 54.81 94 SER A O 1
ATOM 752 N N . VAL A 1 95 ? -28.301 -1.342 35.143 1.00 55.53 95 VAL A N 1
ATOM 753 C CA . VAL A 1 95 ? -27.921 -1.070 36.544 1.00 55.53 95 VAL A CA 1
ATOM 754 C C . VAL A 1 95 ? -29.078 -0.401 37.294 1.00 55.53 95 VAL A C 1
ATOM 756 O O . VAL A 1 95 ? -29.338 -0.750 38.436 1.00 55.53 95 VAL A O 1
ATOM 759 N N . VAL A 1 96 ? -29.866 0.454 36.629 1.00 55.00 96 VAL A N 1
ATOM 760 C CA . VAL A 1 96 ? -31.082 1.057 37.218 1.00 55.00 96 VAL A CA 1
ATOM 761 C C . VAL A 1 96 ? -32.260 0.063 37.300 1.00 55.00 96 VAL A C 1
ATOM 763 O O . VAL A 1 96 ? -33.240 0.324 37.988 1.00 55.00 96 VAL A O 1
ATOM 766 N N . LYS A 1 97 ? -32.198 -1.089 36.614 1.00 52.62 97 LYS A N 1
ATOM 767 C CA . LYS A 1 97 ? -33.265 -2.115 36.603 1.00 52.62 97 LYS A CA 1
ATOM 768 C C . LYS A 1 97 ? -32.880 -3.443 37.270 1.00 52.62 97 LYS A C 1
ATOM 770 O O . LYS A 1 97 ? -33.733 -4.318 37.381 1.00 52.62 97 LYS A O 1
ATOM 775 N N . ALA A 1 98 ? -31.630 -3.606 37.703 1.00 52.69 98 ALA A N 1
ATOM 776 C CA . ALA A 1 98 ? -31.107 -4.840 38.291 1.00 52.69 98 ALA A CA 1
ATOM 777 C C . ALA A 1 98 ? -31.470 -5.024 39.775 1.00 52.69 98 ALA A C 1
ATOM 779 O O . ALA A 1 98 ? -31.145 -6.060 40.343 1.00 52.69 98 ALA A O 1
ATOM 780 N N . GLU A 1 99 ? -32.193 -4.083 40.391 1.00 53.41 99 GLU A N 1
ATOM 781 C CA . GLU A 1 99 ? -32.801 -4.307 41.713 1.00 53.41 99 GLU A CA 1
ATOM 782 C C . GLU A 1 99 ? -34.029 -5.240 41.674 1.00 53.41 99 GLU A C 1
ATOM 784 O O . GLU A 1 99 ? -34.631 -5.508 42.710 1.00 53.41 99 GLU A O 1
ATOM 789 N N . HIS A 1 100 ? -34.406 -5.778 40.506 1.00 53.78 100 HIS A N 1
ATOM 790 C CA . HIS A 1 100 ? -35.494 -6.748 40.401 1.00 53.78 100 HIS A CA 1
ATOM 791 C C . HIS A 1 100 ? -34.983 -8.175 40.123 1.00 53.78 100 HIS A C 1
ATOM 793 O O . HIS A 1 100 ? -34.638 -8.529 38.997 1.00 53.78 100 HIS A O 1
ATOM 799 N N . ASP A 1 101 ? -35.003 -8.962 41.202 1.00 54.78 101 ASP A N 1
ATOM 800 C CA . ASP A 1 101 ? -34.928 -10.424 41.345 1.00 54.78 101 ASP A CA 1
ATOM 801 C C . ASP A 1 101 ? -33.582 -11.166 41.135 1.00 54.78 101 ASP A C 1
ATOM 803 O O . ASP A 1 101 ? -33.230 -11.555 40.018 1.00 54.78 101 ASP A O 1
ATOM 807 N N . PRO A 1 102 ? -32.873 -11.529 42.230 1.00 50.50 102 PRO A N 1
ATOM 808 C CA . PRO A 1 102 ? -31.650 -12.339 42.202 1.00 50.50 102 PRO A CA 1
ATOM 809 C C . PRO A 1 102 ? -31.889 -13.867 42.103 1.00 50.50 102 PRO A C 1
ATOM 811 O O . PRO A 1 102 ? -31.064 -14.645 42.579 1.00 50.50 102 PRO A O 1
ATOM 814 N N . GLY A 1 103 ? -33.001 -14.333 41.512 1.00 50.72 103 GLY A N 1
ATOM 815 C CA . GLY A 1 103 ? -33.410 -15.754 41.574 1.00 50.72 103 GLY A CA 1
ATOM 816 C C . GLY A 1 103 ? -33.725 -16.475 40.254 1.00 50.72 103 GLY A C 1
ATOM 817 O O . GLY A 1 103 ? -33.919 -17.690 40.257 1.00 50.72 103 GLY A O 1
ATOM 818 N N . GLY A 1 104 ? -33.795 -15.784 39.114 1.00 52.44 104 GLY A N 1
ATOM 819 C CA . GLY A 1 104 ? -34.312 -16.371 37.870 1.00 52.44 104 GLY A CA 1
ATOM 820 C C . GLY A 1 104 ? -33.229 -16.854 36.904 1.00 52.44 104 GLY A C 1
ATOM 821 O O . GLY A 1 104 ? -32.679 -16.058 36.145 1.00 52.44 104 GLY A O 1
ATOM 822 N N . THR A 1 105 ? -32.961 -18.162 36.838 1.00 54.62 105 THR A N 1
ATOM 823 C CA . THR A 1 105 ? -32.206 -18.729 35.705 1.00 54.62 105 THR A CA 1
ATOM 824 C C . THR A 1 105 ? -33.027 -18.568 34.419 1.00 54.62 105 THR A C 1
ATOM 826 O O . THR A 1 105 ? -34.052 -19.218 34.220 1.00 54.62 105 THR A O 1
ATOM 829 N N . VAL A 1 106 ? -32.612 -17.661 33.528 1.00 63.16 106 VAL A N 1
ATOM 830 C CA . VAL A 1 106 ? -33.324 -17.390 32.267 1.00 63.16 106 VAL A CA 1
ATOM 831 C C . VAL A 1 106 ? -33.093 -18.543 31.282 1.00 63.16 106 VAL A C 1
ATOM 833 O O . VAL A 1 106 ? -32.175 -18.520 30.464 1.00 63.16 106 VAL A O 1
ATOM 836 N N . GLN A 1 107 ? -33.940 -19.568 31.355 1.00 70.56 107 GLN A N 1
ATOM 837 C CA . GLN A 1 107 ? -33.976 -20.688 30.412 1.00 70.56 107 GLN A CA 1
ATOM 838 C C . GLN A 1 107 ? -34.603 -20.223 29.084 1.00 70.56 107 GLN A C 1
ATOM 840 O O . GLN A 1 107 ? -35.824 -20.128 28.953 1.00 70.56 107 GLN A O 1
ATOM 845 N N . LYS A 1 108 ? -33.780 -19.908 28.076 1.00 73.81 108 LYS A N 1
ATOM 846 C CA . LYS A 1 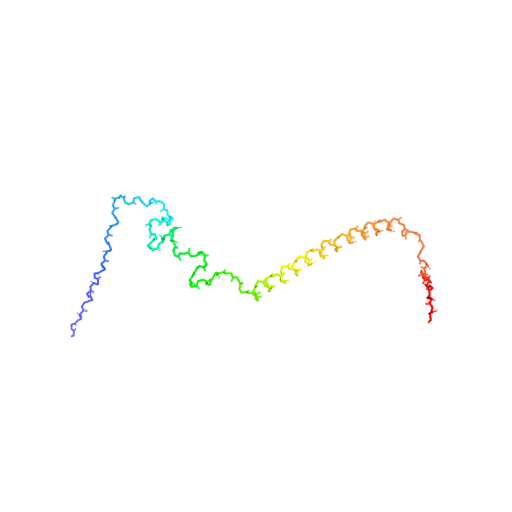108 ? -34.260 -19.565 26.725 1.00 73.81 108 LYS A CA 1
ATOM 847 C C . LYS A 1 108 ? -34.530 -20.843 25.931 1.00 73.81 108 LYS A C 1
ATOM 849 O O . LYS A 1 108 ? -33.596 -21.537 25.542 1.00 73.81 108 LYS A O 1
ATOM 854 N N . LYS A 1 109 ? -35.801 -21.145 25.664 1.00 76.06 109 LYS A N 1
ATOM 855 C CA . LYS A 1 109 ? -36.199 -22.268 24.801 1.00 76.06 109 LYS A CA 1
ATOM 856 C C . LYS A 1 109 ? -36.140 -21.817 23.339 1.00 76.06 109 LYS A C 1
ATOM 858 O O . LYS A 1 109 ? -36.751 -20.811 22.987 1.00 76.06 109 LYS A O 1
AT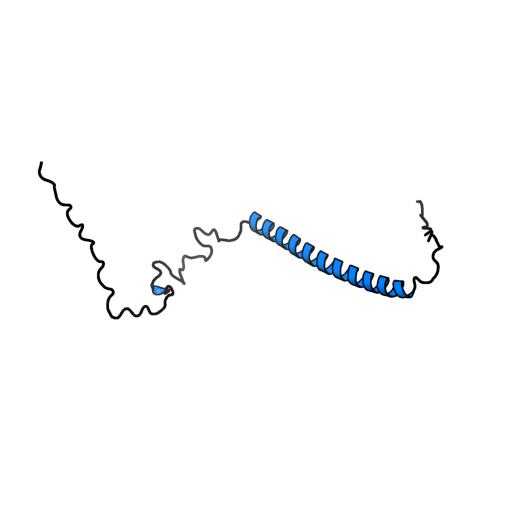OM 863 N N . VAL A 1 110 ? -35.412 -22.549 22.499 1.00 82.69 110 VAL A N 1
ATOM 864 C CA . VAL A 1 110 ? -35.346 -22.324 21.046 1.00 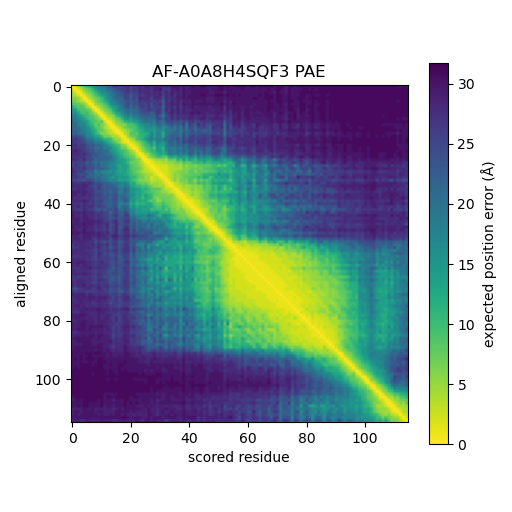82.69 110 VAL A CA 1
ATOM 865 C C . VAL A 1 110 ? -35.985 -23.523 20.352 1.00 82.69 110 VAL A C 1
ATOM 867 O O . VAL A 1 110 ? -35.726 -24.664 20.733 1.00 82.69 110 VAL A O 1
ATOM 870 N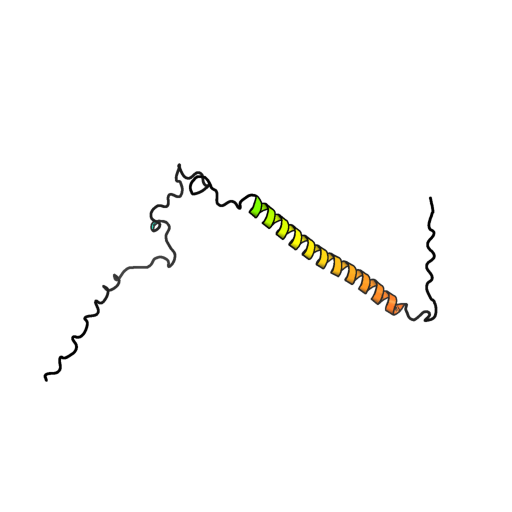 N . LYS A 1 111 ? -36.846 -23.271 19.363 1.00 81.19 111 LYS A N 1
ATOM 871 C CA . LYS A 1 111 ? -37.474 -24.314 18.549 1.00 81.19 111 LYS A CA 1
ATOM 872 C C . LYS A 1 111 ? -36.563 -24.623 17.360 1.00 81.19 111 LYS A C 1
ATOM 874 O O . LYS A 1 111 ? -36.255 -23.725 16.584 1.00 81.19 111 LYS A O 1
ATOM 879 N N . PHE A 1 112 ? -36.132 -25.875 17.244 1.00 82.00 112 PHE A N 1
ATOM 880 C CA . PHE A 1 112 ? -35.453 -26.380 16.055 1.00 82.00 112 PHE A CA 1
ATOM 881 C C . PHE A 1 112 ? -36.493 -27.031 15.147 1.00 82.00 112 PHE A C 1
ATOM 883 O O . PHE A 1 112 ? -37.184 -27.955 15.575 1.00 82.00 112 PHE A O 1
ATOM 890 N N . ASP A 1 113 ? -36.595 -26.554 13.911 1.00 81.31 113 ASP A N 1
ATOM 891 C CA . ASP A 1 113 ? -37.334 -27.255 12.866 1.00 81.31 113 ASP A CA 1
ATOM 892 C C . ASP A 1 113 ? -36.373 -28.264 12.220 1.00 81.31 113 ASP A C 1
ATOM 894 O O . ASP A 1 113 ? -35.438 -27.891 11.510 1.00 81.31 113 ASP A O 1
ATOM 898 N N . LEU A 1 114 ? -36.565 -29.545 12.537 1.00 71.38 114 LEU A N 1
ATOM 899 C CA . LEU A 1 114 ? -35.869 -30.662 11.899 1.00 71.38 114 LEU A CA 1
ATOM 900 C C . LEU A 1 114 ? -36.532 -30.933 10.540 1.00 71.38 114 LEU A C 1
ATOM 902 O O . LEU A 1 114 ? -37.752 -31.091 10.475 1.00 71.38 114 LEU A O 1
ATOM 906 N N . ARG A 1 115 ? -35.728 -30.947 9.473 1.00 68.06 115 ARG A N 1
ATOM 907 C CA . ARG A 1 115 ? -36.110 -31.409 8.131 1.00 68.06 115 ARG A CA 1
ATOM 908 C C . ARG A 1 115 ? -35.664 -32.844 7.920 1.00 68.06 115 ARG A C 1
ATOM 910 O O . ARG A 1 115 ? -34.577 -33.180 8.437 1.00 68.06 115 ARG A O 1
#

pLDDT: mean 72.85, std 13.69, range [46.44, 95.94]

Secondary structure (DSSP, 8-state):
-PPPPPP-----PPPPPPTT-----SS--GGG-TT--TT-TT--SS-GGG--SPPPHHHHHHHHHHHHHHHHHHHHHHHHHHHHHHHHHHHHHHHTTTTS-TT------------

Solvent-accessible surface area (backbone atoms only — not comparable to full-atom values): 7895 Å² total; per-residue (Å²): 135,86,84,81,79,83,79,80,80,79,77,80,74,76,80,78,82,64,91,80,72,72,72,78,59,101,58,90,55,77,91,72,49,84,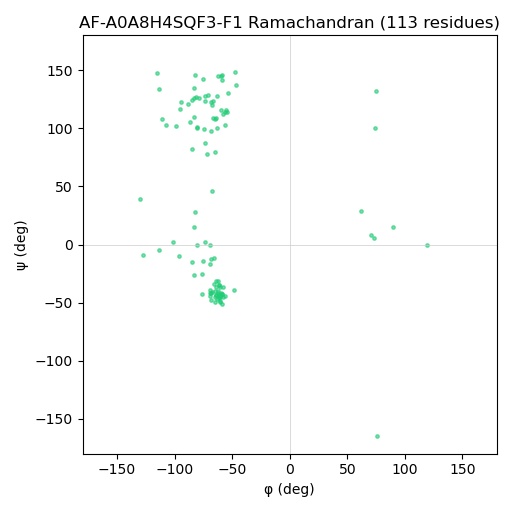90,72,61,98,76,44,89,84,61,84,82,23,61,80,91,66,55,42,96,59,67,54,72,69,54,48,49,52,51,50,54,54,51,52,50,53,53,51,53,51,51,48,53,54,53,47,52,55,49,47,56,52,47,51,57,49,47,62,58,38,65,79,54,62,86,66,73,100,77,74,83,83,78,81,84,78,88,81,86,85,129

Sequence (115 aa):
MKAVSPTKSRRKQSPPPKDGATFESLTWDESEITGHDSTDPNDDGYGINGIGFRPTAAIAWARSQQRQKQVAEWKNREAREAREKRRERREGASVVKAEHDPGGTVQKKVKFDLR

Mean predicted aligned error: 19.8 Å